Protein AF-A0A8T6SDT3-F1 (afdb_monomer_lite)

Structure (mmCIF, N/CA/C/O backbone):
data_AF-A0A8T6SDT3-F1
#
_entry.id   AF-A0A8T6SDT3-F1
#
loop_
_atom_site.group_PDB
_atom_site.id
_atom_site.type_symbol
_atom_site.label_atom_id
_atom_site.label_alt_id
_atom_site.label_comp_id
_atom_site.label_asym_id
_atom_site.label_entity_id
_atom_site.label_seq_id
_atom_site.pdbx_PDB_ins_code
_atom_site.Cartn_x
_atom_site.Cartn_y
_atom_site.Cartn_z
_atom_site.occupancy
_atom_site.B_iso_or_equiv
_atom_site.auth_seq_id
_atom_site.auth_comp_id
_atom_site.auth_asym_id
_atom_site.auth_atom_id
_atom_site.pdbx_PDB_model_num
ATOM 1 N N . GLU A 1 1 ? -1.653 9.775 9.998 1.00 59.00 1 GLU A N 1
ATOM 2 C CA . GLU A 1 1 ? -1.818 9.166 11.341 1.00 59.00 1 GLU A CA 1
ATOM 3 C C . GLU A 1 1 ? -2.041 7.668 11.193 1.00 59.00 1 GLU A C 1
ATOM 5 O O . GLU A 1 1 ? -2.330 7.225 10.087 1.00 59.00 1 GLU A O 1
ATOM 10 N N . LYS A 1 2 ? -1.865 6.879 12.258 1.00 78.69 2 LYS A N 1
ATOM 11 C CA . LYS A 1 2 ? -2.138 5.437 12.211 1.00 78.69 2 LYS A CA 1
ATOM 12 C C . LYS A 1 2 ? -3.646 5.229 12.375 1.00 78.69 2 LYS A C 1
ATOM 14 O O . LYS A 1 2 ? -4.199 5.681 13.372 1.00 78.69 2 LYS A O 1
ATOM 19 N N . VAL A 1 3 ? -4.293 4.592 11.401 1.00 89.25 3 VAL A N 1
ATOM 20 C CA . VAL A 1 3 ? -5.731 4.290 11.456 1.00 89.25 3 VAL A CA 1
ATOM 21 C C . VAL A 1 3 ? -5.944 3.109 12.403 1.00 89.25 3 VAL A C 1
ATOM 23 O O . VAL A 1 3 ? -5.298 2.069 12.259 1.00 89.25 3 VAL A O 1
ATOM 26 N N . GLU A 1 4 ? -6.800 3.278 13.409 1.00 94.62 4 GLU A N 1
ATOM 27 C CA . GLU A 1 4 ? -7.168 2.188 14.313 1.00 94.62 4 GLU A CA 1
ATOM 28 C C . GLU A 1 4 ? -7.875 1.071 13.530 1.00 94.62 4 GLU A C 1
ATOM 30 O O . GLU A 1 4 ? -8.609 1.336 12.587 1.00 94.62 4 GLU A O 1
ATOM 35 N N . GLY A 1 5 ? -7.599 -0.190 13.867 1.00 95.44 5 GLY A N 1
ATOM 36 C CA . GLY A 1 5 ? -8.095 -1.339 13.102 1.00 95.44 5 GLY A CA 1
ATOM 37 C C . GLY A 1 5 ? -7.202 -1.758 11.929 1.00 95.44 5 GLY A C 1
ATOM 38 O O . GLY A 1 5 ? -7.325 -2.890 11.471 1.00 95.44 5 GLY A O 1
ATOM 39 N N . VAL A 1 6 ? -6.236 -0.934 11.498 1.00 96.69 6 VAL A N 1
ATOM 40 C CA . VAL A 1 6 ? -5.200 -1.371 10.545 1.00 96.69 6 VAL A CA 1
ATOM 41 C C . VAL A 1 6 ? -4.161 -2.240 11.255 1.00 96.69 6 VAL A C 1
ATOM 43 O O . VAL A 1 6 ? -3.528 -1.820 12.228 1.00 96.69 6 VAL A O 1
ATOM 46 N N . LEU A 1 7 ? -3.981 -3.457 10.745 1.00 96.69 7 LEU A N 1
ATOM 47 C CA . LEU A 1 7 ? -3.105 -4.485 11.302 1.00 96.69 7 LEU A CA 1
ATOM 48 C C . LEU A 1 7 ? -1.723 -4.455 10.644 1.00 96.69 7 LEU A C 1
ATOM 50 O O . LEU A 1 7 ? -0.709 -4.455 11.342 1.00 96.69 7 LEU A O 1
ATOM 54 N N . GLU A 1 8 ? -1.686 -4.386 9.313 1.00 96.62 8 GLU A N 1
ATOM 55 C CA . GLU A 1 8 ? -0.456 -4.398 8.520 1.00 96.62 8 GLU A CA 1
ATOM 56 C C . GLU A 1 8 ? -0.631 -3.594 7.228 1.00 96.62 8 GLU A C 1
ATOM 58 O O . GLU A 1 8 ? -1.722 -3.531 6.657 1.00 96.62 8 GLU A O 1
ATOM 63 N N . VAL A 1 9 ? 0.462 -2.979 6.773 1.00 95.44 9 VAL A N 1
ATOM 64 C CA . VAL A 1 9 ? 0.546 -2.296 5.482 1.00 95.44 9 VAL A CA 1
ATOM 65 C C . VAL A 1 9 ? 1.807 -2.768 4.769 1.00 95.44 9 VAL A C 1
ATOM 67 O O . VAL A 1 9 ? 2.895 -2.699 5.341 1.00 95.44 9 VAL A O 1
ATOM 70 N N . VAL A 1 10 ? 1.660 -3.220 3.526 1.00 96.56 10 VAL A N 1
ATOM 71 C CA . VAL A 1 10 ? 2.763 -3.692 2.680 1.00 96.56 10 VAL A CA 1
ATOM 72 C C . VAL A 1 10 ? 2.836 -2.826 1.429 1.00 96.56 10 VAL A C 1
ATOM 74 O O . VAL A 1 10 ? 1.848 -2.699 0.709 1.00 96.56 10 VAL A O 1
ATOM 77 N N . SER A 1 11 ? 3.996 -2.228 1.163 1.00 95.44 11 SER A N 1
ATOM 78 C CA . SER A 1 11 ? 4.241 -1.489 -0.082 1.00 95.44 11 SER A CA 1
ATOM 79 C C . SER A 1 11 ? 4.540 -2.446 -1.234 1.00 95.44 11 SER A C 1
ATOM 81 O O . SER A 1 11 ? 5.239 -3.441 -1.043 1.00 95.44 11 SER A O 1
ATOM 83 N N . GLY A 1 12 ? 4.063 -2.125 -2.434 1.00 95.75 12 GLY A N 1
ATOM 84 C CA . GLY A 1 12 ? 4.318 -2.926 -3.625 1.00 95.75 12 GLY A CA 1
ATOM 85 C C . GLY A 1 12 ? 3.838 -2.264 -4.913 1.00 95.75 12 GLY A C 1
ATOM 86 O O . GLY A 1 12 ? 3.632 -1.052 -4.972 1.00 95.75 12 GLY A O 1
ATOM 87 N N . TYR A 1 13 ? 3.663 -3.089 -5.943 1.00 96.31 13 TYR A N 1
ATOM 88 C CA . TYR A 1 13 ? 3.295 -2.667 -7.292 1.00 96.31 13 TYR A CA 1
ATOM 89 C C . TYR A 1 13 ? 2.102 -3.477 -7.793 1.00 96.31 13 TYR A C 1
ATOM 91 O O . TYR A 1 13 ? 2.014 -4.675 -7.519 1.00 96.31 13 TYR A O 1
ATOM 99 N N . THR A 1 14 ? 1.173 -2.839 -8.504 1.00 95.06 14 THR A N 1
ATOM 100 C CA . THR A 1 14 ? 0.005 -3.521 -9.086 1.00 95.06 14 THR A CA 1
ATOM 101 C C . THR A 1 14 ? -0.528 -2.792 -10.322 1.00 95.06 14 THR A C 1
ATOM 103 O O . THR A 1 14 ? -0.142 -1.6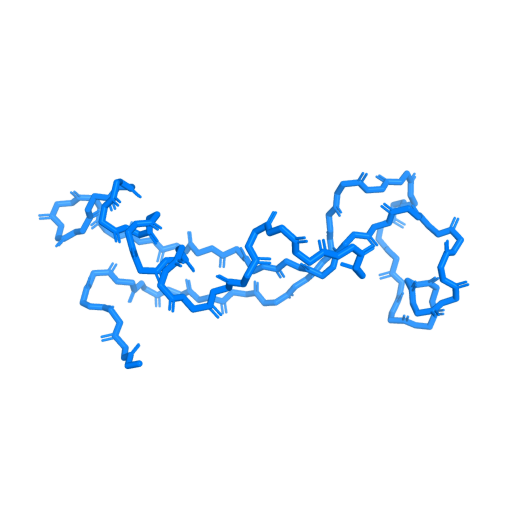58 -10.601 1.00 95.06 14 THR A O 1
ATOM 106 N N . GLY A 1 15 ? -1.438 -3.434 -11.058 1.00 94.62 15 GLY A N 1
ATOM 107 C CA . GLY A 1 15 ? -2.130 -2.854 -12.215 1.00 94.62 15 GLY A CA 1
ATOM 108 C C . GLY A 1 15 ? -1.402 -2.969 -13.560 1.00 94.62 15 GLY A C 1
ATOM 109 O O . GLY A 1 15 ? -1.990 -2.600 -14.571 1.00 94.62 15 GLY A O 1
ATOM 110 N N . GLY A 1 16 ? -0.173 -3.494 -13.584 1.00 95.31 16 GLY A N 1
ATOM 111 C CA . GLY A 1 16 ? 0.618 -3.738 -14.794 1.00 95.31 16 GLY A CA 1
ATOM 112 C C . GLY A 1 16 ? 0.710 -5.210 -15.209 1.00 95.31 16 GLY A C 1
ATOM 113 O O . GLY A 1 16 ? 0.075 -6.085 -14.622 1.00 95.31 16 GLY A O 1
ATOM 114 N N . ASP A 1 17 ? 1.549 -5.481 -16.213 1.00 94.94 17 ASP A N 1
ATOM 115 C CA . ASP A 1 17 ? 1.594 -6.771 -16.929 1.00 94.94 17 ASP A CA 1
ATOM 116 C C . ASP A 1 17 ? 2.818 -7.646 -16.601 1.00 94.94 17 ASP A C 1
ATOM 118 O O . ASP A 1 17 ? 2.886 -8.810 -16.998 1.00 94.94 17 ASP A O 1
ATOM 122 N N . VAL A 1 18 ? 3.827 -7.096 -15.920 1.00 94.38 18 VAL A N 1
ATOM 123 C CA . VAL A 1 18 ? 5.070 -7.824 -15.609 1.00 94.38 18 VAL A CA 1
ATOM 124 C C . VAL A 1 18 ? 4.927 -8.558 -14.279 1.00 94.38 18 VAL A C 1
ATOM 126 O O . VAL A 1 18 ? 4.676 -7.921 -13.262 1.00 94.38 18 VAL A O 1
ATOM 129 N N . GLU A 1 19 ? 5.103 -9.878 -14.279 1.00 95.31 19 GLU A N 1
ATOM 130 C CA . GLU A 1 19 ? 5.093 -10.712 -13.069 1.00 95.31 19 GLU A CA 1
ATOM 131 C C . GLU A 1 19 ? 6.347 -10.457 -12.213 1.00 95.31 19 GLU A C 1
ATOM 133 O O . GLU A 1 19 ? 7.445 -10.324 -12.757 1.00 95.31 19 GLU A O 1
ATOM 138 N N . ASP A 1 20 ? 6.166 -10.354 -10.891 1.00 93.62 20 ASP A N 1
ATOM 139 C CA . ASP A 1 20 ? 7.212 -10.103 -9.884 1.00 93.62 20 ASP A CA 1
ATOM 140 C C . ASP A 1 20 ? 8.253 -9.029 -10.282 1.00 93.62 20 ASP A C 1
ATOM 142 O O . ASP A 1 20 ? 9.460 -9.296 -10.308 1.00 93.62 20 ASP A O 1
ATOM 146 N N . PRO A 1 21 ? 7.819 -7.794 -1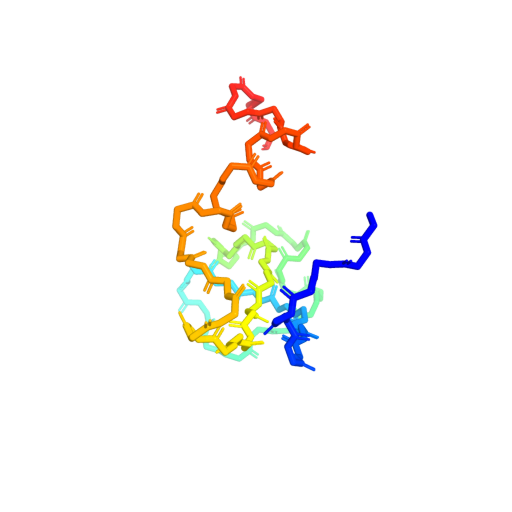0.612 1.00 95.19 21 PRO A N 1
ATOM 147 C CA . PRO A 1 21 ? 8.719 -6.768 -11.117 1.00 95.19 21 PRO A CA 1
ATOM 148 C C . PRO A 1 21 ? 9.645 -6.248 -10.008 1.00 95.19 21 PRO A C 1
ATOM 150 O O . PRO A 1 21 ? 9.229 -6.034 -8.868 1.00 95.19 21 PRO A O 1
ATOM 153 N N . THR A 1 22 ? 10.900 -5.957 -10.352 1.00 94.75 22 THR A N 1
ATOM 154 C CA . THR A 1 22 ? 11.799 -5.213 -9.459 1.00 94.75 22 THR A CA 1
ATOM 155 C C . THR A 1 22 ? 11.489 -3.716 -9.484 1.00 94.75 22 THR A C 1
ATOM 157 O O . THR A 1 22 ? 10.868 -3.207 -10.423 1.00 94.75 22 THR A O 1
ATOM 160 N N . TYR A 1 23 ? 11.987 -2.987 -8.480 1.00 93.25 23 TYR A N 1
ATOM 161 C CA . TYR A 1 23 ? 11.906 -1.525 -8.432 1.00 93.25 23 TYR A CA 1
ATOM 162 C C . TYR A 1 23 ? 12.400 -0.888 -9.737 1.00 93.25 23 TYR A C 1
ATOM 164 O O . TYR A 1 23 ? 11.694 -0.089 -10.343 1.00 93.25 23 TYR A O 1
ATOM 172 N N . GLU A 1 24 ? 13.571 -1.299 -10.233 1.00 94.88 24 GLU A N 1
ATOM 173 C CA . GLU A 1 24 ? 14.162 -0.733 -11.449 1.00 94.88 24 GLU A CA 1
ATOM 174 C C . GLU A 1 24 ? 13.288 -0.971 -12.684 1.00 94.88 24 GLU A C 1
ATOM 176 O O . GLU A 1 24 ? 13.223 -0.122 -13.577 1.00 94.88 24 GLU A O 1
ATOM 181 N N . GLN A 1 25 ? 12.604 -2.117 -12.747 1.00 93.00 25 GLN A N 1
ATOM 182 C CA . GLN A 1 25 ? 11.679 -2.406 -13.836 1.00 93.00 25 GLN A CA 1
ATOM 183 C C . GLN A 1 25 ? 10.467 -1.475 -13.772 1.00 93.00 25 GLN A C 1
ATOM 185 O O . GLN A 1 25 ? 10.130 -0.873 -14.793 1.00 93.00 25 GLN A O 1
ATOM 190 N N . VAL A 1 26 ? 9.855 -1.291 -12.599 1.00 93.44 26 VAL A N 1
ATOM 191 C CA . VAL A 1 26 ? 8.699 -0.393 -12.443 1.00 93.44 26 VAL A CA 1
ATOM 192 C C . VAL A 1 26 ? 9.080 1.063 -12.692 1.00 93.44 26 VAL A C 1
ATOM 194 O O . VAL A 1 26 ? 8.442 1.723 -13.507 1.00 93.44 26 VAL A O 1
ATOM 197 N N . SER A 1 27 ? 10.178 1.544 -12.105 1.00 91.81 27 SER A N 1
ATOM 198 C CA . SER A 1 27 ? 10.651 2.921 -12.291 1.00 91.81 27 SER A CA 1
ATOM 199 C C . SER A 1 27 ? 11.050 3.243 -13.734 1.00 91.81 27 SER A C 1
ATOM 201 O O . SER A 1 27 ? 11.133 4.412 -14.100 1.00 91.81 27 SER A O 1
ATOM 203 N N . SER A 1 28 ? 11.273 2.233 -14.584 1.00 92.81 28 SER A N 1
ATOM 204 C CA . SER A 1 28 ? 11.468 2.452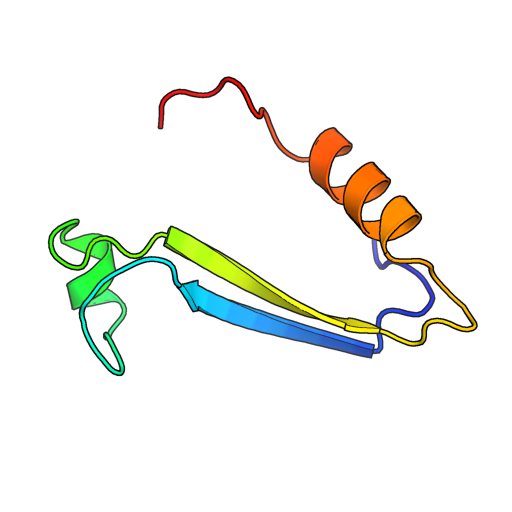 -16.022 1.00 92.81 28 SER A CA 1
ATOM 205 C C . SER A 1 28 ? 10.190 2.893 -16.756 1.00 92.81 28 SER A C 1
ATOM 207 O O . SER A 1 28 ? 10.272 3.316 -17.909 1.00 92.81 28 SER A O 1
ATOM 209 N N . GLY A 1 29 ? 9.016 2.752 -16.127 1.00 90.38 29 GLY A N 1
ATOM 210 C CA . GLY A 1 29 ? 7.702 3.066 -16.694 1.00 90.38 29 GLY A CA 1
ATOM 211 C C . GLY A 1 29 ? 7.189 2.043 -17.715 1.00 90.38 29 GLY A C 1
ATOM 212 O O . G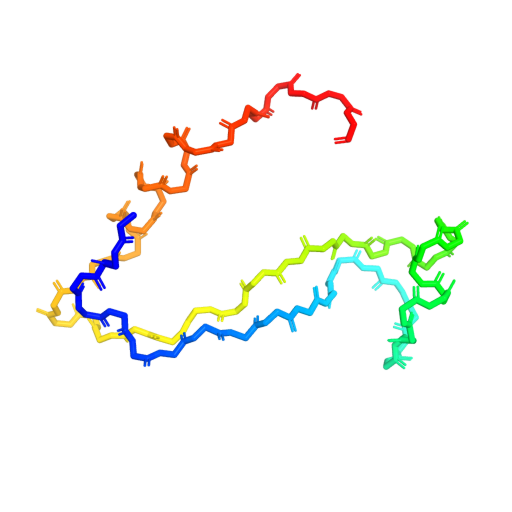LY A 1 29 ? 6.146 2.246 -18.327 1.00 90.38 29 GLY A O 1
ATOM 213 N N . ARG A 1 30 ? 7.913 0.939 -17.942 1.00 92.00 30 ARG A N 1
ATOM 214 C CA . ARG A 1 30 ? 7.607 -0.027 -19.017 1.00 92.00 30 ARG A CA 1
ATOM 215 C C . ARG A 1 30 ? 6.739 -1.198 -18.573 1.00 92.00 30 ARG A C 1
ATOM 217 O O . ARG A 1 30 ? 6.307 -1.968 -19.422 1.00 92.00 30 ARG A O 1
ATOM 224 N N . THR A 1 31 ? 6.530 -1.364 -17.270 1.00 93.44 31 THR A N 1
ATOM 225 C CA . THR A 1 31 ? 5.783 -2.501 -16.715 1.00 93.44 31 THR A CA 1
ATOM 226 C C . THR A 1 31 ? 4.280 -2.245 -16.623 1.00 93.44 31 THR A C 1
ATOM 228 O O . THR A 1 31 ? 3.526 -3.194 -16.430 1.00 93.44 31 THR A O 1
ATOM 231 N N . GLY A 1 32 ? 3.855 -0.980 -16.729 1.00 93.38 32 GLY A N 1
ATOM 232 C CA . GLY A 1 32 ? 2.464 -0.561 -16.536 1.00 93.38 32 GLY A CA 1
ATOM 233 C C . GLY A 1 32 ? 1.988 -0.599 -15.081 1.00 93.38 32 GLY A C 1
ATOM 234 O O . GLY A 1 32 ? 0.822 -0.324 -14.826 1.00 93.38 32 GLY A O 1
ATOM 235 N N . HIS A 1 33 ? 2.858 -0.947 -14.127 1.00 95.88 33 HIS A N 1
ATOM 236 C CA . HIS A 1 33 ? 2.490 -0.983 -12.714 1.00 95.88 33 HIS A CA 1
ATOM 237 C C . HIS A 1 33 ? 2.456 0.410 -12.093 1.00 95.88 33 HIS A C 1
ATOM 239 O O . HIS A 1 33 ? 3.298 1.254 -12.395 1.00 95.88 33 HIS A O 1
ATOM 245 N N . TYR A 1 34 ? 1.544 0.582 -11.144 1.00 92.81 34 TYR A N 1
ATOM 246 C CA . TYR A 1 34 ? 1.496 1.705 -10.218 1.00 92.81 34 TYR A CA 1
ATOM 247 C C . TYR A 1 34 ? 2.064 1.298 -8.861 1.00 92.81 34 TYR A C 1
ATOM 249 O O . TYR A 1 34 ? 1.958 0.137 -8.452 1.00 92.81 34 TYR A O 1
ATOM 257 N N . GLU A 1 35 ? 2.630 2.265 -8.142 1.00 93.62 35 GLU A N 1
ATOM 258 C CA . GLU A 1 35 ? 2.934 2.088 -6.724 1.00 93.62 35 GLU A CA 1
ATOM 259 C C . GLU A 1 35 ? 1.630 1.987 -5.930 1.00 93.62 35 GLU A C 1
ATOM 261 O O . GLU A 1 35 ? 0.715 2.797 -6.089 1.00 93.62 35 GLU A O 1
ATOM 266 N N . ALA A 1 36 ? 1.536 0.977 -5.071 1.00 94.25 36 ALA A N 1
ATOM 267 C CA . ALA A 1 36 ? 0.354 0.728 -4.265 1.00 94.25 36 ALA A CA 1
ATOM 268 C C . ALA A 1 36 ? 0.729 0.199 -2.880 1.00 94.25 36 ALA A C 1
ATOM 270 O O . ALA A 1 36 ? 1.839 -0.278 -2.635 1.00 94.25 36 ALA A O 1
ATOM 271 N N . VAL A 1 37 ? -0.236 0.263 -1.966 1.00 94.75 37 VAL A N 1
ATOM 272 C CA . VAL A 1 37 ? -0.135 -0.348 -0.641 1.00 94.75 37 VAL A CA 1
ATOM 273 C C . VAL A 1 37 ? -1.249 -1.368 -0.454 1.00 94.75 37 VAL A C 1
ATOM 275 O O . VAL A 1 37 ? -2.410 -1.102 -0.761 1.00 94.75 37 VAL A O 1
ATOM 278 N N . GLN A 1 38 ? -0.899 -2.534 0.077 1.00 95.94 38 GLN A N 1
ATOM 279 C CA . GLN A 1 38 ? -1.856 -3.533 0.530 1.00 95.94 38 GLN A CA 1
ATOM 280 C C . GLN A 1 38 ? -2.101 -3.339 2.024 1.00 95.94 38 GLN A C 1
ATOM 282 O O . GLN A 1 38 ? -1.159 -3.342 2.815 1.00 95.94 38 GLN A O 1
ATOM 287 N N . ILE A 1 39 ? -3.366 -3.167 2.404 1.00 96.31 39 ILE A N 1
ATOM 288 C CA . ILE A 1 39 ? -3.772 -2.917 3.788 1.00 96.31 39 ILE A CA 1
ATOM 289 C C . ILE A 1 39 ? -4.518 -4.141 4.313 1.00 96.31 39 ILE A C 1
ATOM 291 O O . ILE A 1 39 ? -5.562 -4.515 3.778 1.00 96.31 39 ILE A O 1
ATOM 295 N N . TYR A 1 40 ? -4.008 -4.727 5.393 1.00 97.62 40 TYR A N 1
ATOM 296 C CA . TYR A 1 40 ? -4.717 -5.719 6.194 1.00 97.62 40 TYR A CA 1
ATOM 297 C C . TYR A 1 40 ? -5.359 -5.013 7.385 1.00 97.62 40 TYR A C 1
ATOM 299 O O . TYR A 1 40 ? -4.670 -4.342 8.160 1.00 97.62 40 TYR A O 1
ATOM 307 N N . TYR A 1 41 ? -6.673 -5.149 7.539 1.00 97.56 41 TYR A N 1
ATOM 308 C CA . TYR A 1 41 ? -7.436 -4.460 8.577 1.00 97.56 41 TYR A CA 1
ATOM 309 C C . TYR A 1 41 ? -8.514 -5.356 9.188 1.00 97.56 41 TYR A C 1
ATOM 311 O O . TYR A 1 41 ? -8.940 -6.343 8.590 1.00 97.56 41 TYR A O 1
ATOM 319 N N . ASP A 1 42 ? -8.918 -5.003 10.404 1.00 97.81 42 ASP A N 1
ATOM 320 C CA . ASP A 1 42 ? -10.006 -5.631 11.142 1.00 97.81 42 ASP A CA 1
ATOM 321 C C . ASP A 1 42 ? -11.336 -4.926 10.807 1.00 97.81 42 ASP A C 1
ATOM 323 O O . ASP A 1 42 ? -11.536 -3.785 11.244 1.00 97.81 42 ASP A O 1
ATOM 327 N N . PRO A 1 43 ? -12.249 -5.569 10.052 1.00 97.06 43 PRO A N 1
ATOM 328 C CA . PRO A 1 43 ? -13.506 -4.954 9.632 1.00 97.06 43 PRO A CA 1
ATOM 329 C C . PRO A 1 43 ? -14.478 -4.691 10.790 1.00 97.06 43 PRO A C 1
ATOM 331 O O . PRO A 1 43 ? -15.434 -3.941 10.610 1.00 97.06 43 PRO A O 1
ATOM 334 N N . GLU A 1 44 ? -14.257 -5.271 11.978 1.00 97.50 44 GLU A N 1
ATOM 335 C CA . GLU A 1 44 ? -15.043 -4.943 13.177 1.00 97.50 44 GLU A CA 1
ATOM 336 C C . GLU A 1 44 ? -14.617 -3.607 13.807 1.00 97.50 44 GLU A C 1
ATOM 338 O O . GLU A 1 44 ? -15.348 -3.050 14.628 1.00 97.50 44 GLU A O 1
ATOM 343 N N . LYS A 1 45 ? -13.438 -3.086 13.434 1.00 97.12 45 LYS A N 1
ATOM 344 C CA . LYS A 1 45 ? -12.860 -1.845 13.975 1.00 97.12 45 LYS A CA 1
ATOM 345 C C . LYS A 1 45 ? -12.793 -0.708 12.967 1.00 97.12 45 LYS A C 1
ATOM 347 O O . LYS A 1 45 ? -12.844 0.444 13.382 1.00 97.12 45 LYS A O 1
ATOM 352 N N . VAL A 1 46 ? -12.642 -1.023 11.682 1.00 97.19 46 VAL A N 1
ATOM 353 C CA . VAL A 1 46 ? -12.609 -0.034 10.601 1.00 97.19 46 VAL A CA 1
ATOM 354 C C . VAL A 1 46 ? -13.213 -0.618 9.332 1.00 97.19 46 VAL A C 1
ATOM 356 O O . VAL A 1 46 ? -12.887 -1.728 8.918 1.00 97.19 46 VAL A O 1
ATOM 359 N N . THR A 1 47 ? -14.105 0.134 8.707 1.00 97.50 47 THR A N 1
ATOM 360 C CA . THR A 1 47 ? -14.770 -0.248 7.461 1.00 97.50 47 THR A CA 1
ATOM 361 C C . THR A 1 47 ? -13.927 0.107 6.240 1.00 97.50 47 THR A C 1
ATOM 363 O O . THR A 1 47 ? -13.020 0.941 6.289 1.00 97.50 47 THR A O 1
ATOM 366 N N . PHE A 1 48 ? -14.241 -0.510 5.102 1.00 96.31 48 PHE A N 1
ATOM 367 C CA . PHE A 1 48 ? -13.591 -0.164 3.842 1.00 96.31 48 PHE A CA 1
ATOM 368 C C . PHE A 1 48 ? -13.871 1.292 3.442 1.00 96.31 48 PHE A C 1
ATOM 370 O O . PHE A 1 48 ? -12.980 1.992 2.967 1.00 96.31 48 PHE A O 1
ATOM 377 N N . GLU A 1 49 ? -15.092 1.765 3.679 1.00 97.25 49 GLU A N 1
ATOM 378 C CA . GLU A 1 49 ? -15.514 3.137 3.419 1.00 97.25 49 GLU A CA 1
ATOM 379 C C . GLU A 1 49 ? -14.698 4.147 4.235 1.00 97.25 49 GLU A C 1
ATOM 381 O O . GLU A 1 49 ? -14.252 5.153 3.690 1.00 97.25 49 GLU A O 1
ATOM 386 N N . GLU A 1 50 ? -14.418 3.861 5.509 1.00 96.19 50 GLU A N 1
ATOM 387 C CA . GLU A 1 50 ? -13.548 4.707 6.336 1.00 96.19 50 GLU A CA 1
ATOM 388 C C . GLU A 1 50 ? -12.107 4.744 5.809 1.00 96.19 50 GLU A C 1
ATOM 390 O O . GLU A 1 50 ? -11.466 5.799 5.817 1.00 96.19 50 GLU A O 1
ATOM 395 N N . LEU A 1 51 ? -11.594 3.619 5.299 1.00 95.81 51 LEU A N 1
ATOM 396 C CA . LEU A 1 51 ? -10.282 3.586 4.646 1.00 95.81 51 LEU A CA 1
ATOM 397 C C . LEU A 1 51 ? -10.268 4.422 3.359 1.00 95.81 51 LEU A C 1
ATOM 399 O O . LEU A 1 51 ? -9.298 5.144 3.116 1.00 95.81 51 LEU A O 1
ATOM 403 N N . LEU A 1 52 ? -11.340 4.382 2.561 1.00 95.69 52 LEU A N 1
ATOM 404 C CA . LEU A 1 52 ? -11.492 5.237 1.379 1.00 95.69 52 LEU A CA 1
ATOM 405 C C . LEU A 1 52 ? -11.565 6.721 1.754 1.00 95.69 52 LEU A C 1
ATOM 407 O O . LEU A 1 52 ? -10.918 7.549 1.113 1.00 95.69 52 LEU A O 1
ATOM 411 N N . ASP A 1 53 ? -12.295 7.063 2.813 1.00 95.19 53 ASP A N 1
ATOM 412 C CA . ASP A 1 53 ? -12.377 8.430 3.328 1.00 95.19 53 ASP A CA 1
ATOM 413 C C . ASP A 1 53 ? -11.008 8.964 3.753 1.00 95.19 53 ASP A C 1
ATOM 415 O O . ASP A 1 53 ? -10.705 10.143 3.551 1.00 95.19 53 ASP A O 1
ATOM 419 N N . VAL A 1 54 ? -10.168 8.115 4.351 1.00 93.56 54 VAL A N 1
ATOM 420 C CA . VAL A 1 54 ? -8.776 8.464 4.651 1.00 93.56 54 VAL A CA 1
ATOM 421 C C . VAL A 1 54 ? -7.986 8.629 3.356 1.00 93.56 54 VAL A C 1
ATOM 423 O O . VAL A 1 54 ? -7.308 9.643 3.204 1.00 93.56 54 VAL A O 1
ATOM 426 N N . TYR A 1 55 ? -8.086 7.690 2.416 1.00 93.19 55 TYR A N 1
ATOM 427 C CA . TYR A 1 55 ? -7.353 7.727 1.149 1.00 93.19 55 TYR A CA 1
ATOM 428 C C . TYR A 1 55 ? -7.601 9.025 0.368 1.00 93.19 55 TYR A C 1
ATOM 430 O O . TYR A 1 55 ? -6.653 9.755 0.075 1.00 93.19 55 TYR A O 1
ATOM 438 N N . TRP A 1 56 ? -8.862 9.386 0.120 1.00 94.06 56 TRP A N 1
ATOM 439 C CA . TRP A 1 56 ? -9.200 10.572 -0.677 1.00 94.06 56 TRP A CA 1
ATOM 440 C C . TRP A 1 56 ? -8.810 11.900 -0.019 1.00 94.06 56 TRP A C 1
ATOM 442 O O . TRP A 1 56 ? -8.659 12.901 -0.711 1.00 94.06 56 TRP A O 1
ATOM 452 N N . LYS A 1 57 ? -8.612 11.934 1.304 1.00 93.56 57 LYS A N 1
ATOM 453 C CA . LYS A 1 57 ? -8.095 13.124 2.005 1.00 93.56 57 LYS A CA 1
ATOM 454 C C . LYS A 1 57 ? -6.587 13.317 1.830 1.00 93.56 57 LYS A C 1
ATOM 456 O O . LYS A 1 57 ? -6.094 14.408 2.102 1.00 93.56 57 LYS A O 1
ATOM 461 N N . HIS A 1 58 ? -5.861 12.275 1.424 1.00 90.19 58 HIS A N 1
ATOM 462 C CA . HIS A 1 58 ? -4.398 12.281 1.330 1.00 90.19 58 HIS A CA 1
ATOM 463 C C . HIS A 1 58 ? -3.873 12.275 -0.106 1.00 90.19 58 HIS A C 1
ATOM 465 O O . HIS A 1 58 ? -2.671 12.450 -0.299 1.00 90.19 58 HIS A O 1
ATOM 471 N N . ILE A 1 59 ? -4.744 12.098 -1.099 1.00 89.94 59 ILE A N 1
ATOM 472 C CA . ILE A 1 59 ? -4.363 12.100 -2.509 1.00 89.94 59 ILE A CA 1
ATOM 473 C C . ILE A 1 59 ? -5.128 13.166 -3.294 1.00 89.94 59 ILE A C 1
ATOM 475 O O . ILE A 1 59 ? -6.250 13.529 -2.943 1.00 89.94 59 ILE A O 1
ATOM 479 N N . ASN A 1 60 ? -4.531 13.650 -4.383 1.00 91.69 60 ASN A N 1
ATOM 480 C CA . ASN A 1 60 ? -5.246 14.420 -5.392 1.00 91.69 60 ASN A CA 1
ATOM 481 C C . ASN A 1 60 ? -5.696 13.464 -6.509 1.00 91.69 60 ASN A C 1
ATOM 483 O O . ASN A 1 60 ? -4.874 13.066 -7.328 1.00 91.69 60 ASN A O 1
ATOM 487 N N . PRO A 1 61 ? -6.986 13.104 -6.590 1.00 89.69 61 PRO A N 1
ATOM 488 C CA . PRO A 1 61 ? -7.465 12.111 -7.551 1.00 89.69 61 PRO A CA 1
ATOM 489 C C . PRO A 1 61 ? -7.587 12.641 -8.981 1.00 89.69 61 PRO A C 1
ATOM 491 O O . PRO A 1 61 ? -7.978 11.911 -9.887 1.00 89.69 61 PRO A O 1
ATOM 494 N N . THR A 1 62 ? -7.332 13.935 -9.162 1.00 92.19 62 THR A N 1
ATOM 495 C CA . THR A 1 62 ? -7.349 14.620 -10.456 1.00 92.19 62 THR A CA 1
ATOM 496 C C . THR A 1 62 ? -5.955 15.027 -10.908 1.00 92.19 62 THR A C 1
ATOM 498 O O . THR A 1 62 ? -5.829 15.757 -11.890 1.00 92.19 62 THR A O 1
ATOM 501 N N . ASP A 1 63 ? -4.925 14.592 -10.179 1.00 89.44 63 ASP A N 1
ATOM 502 C CA . ASP A 1 63 ? -3.560 14.717 -10.658 1.00 89.44 63 ASP A CA 1
ATOM 503 C C . ASP A 1 63 ? -3.364 13.833 -11.894 1.00 89.44 63 ASP A C 1
ATOM 505 O O . ASP A 1 63 ? -3.962 12.762 -12.005 1.00 89.44 63 ASP A O 1
ATOM 509 N N . SER A 1 64 ? -2.604 14.340 -12.857 1.00 76.31 64 SER A N 1
ATOM 510 C CA . SER A 1 64 ? -2.373 13.672 -14.141 1.00 76.31 64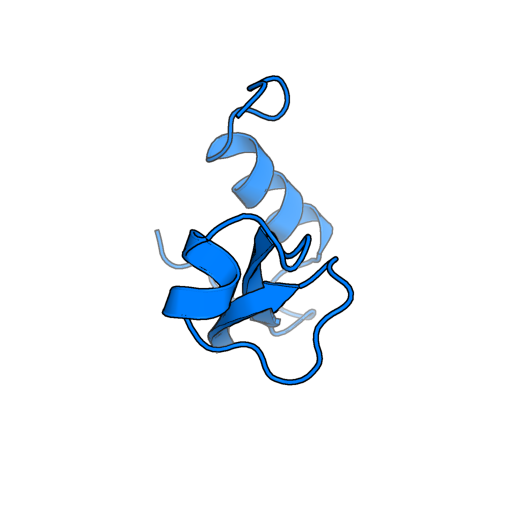 SER A CA 1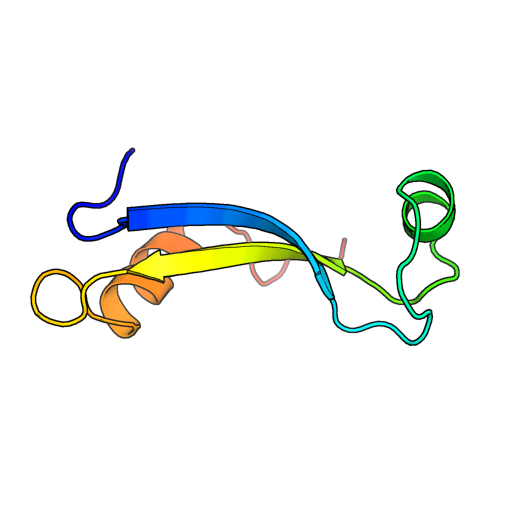
ATOM 511 C C . SER A 1 64 ? -1.113 12.811 -14.158 1.00 76.31 64 SER A C 1
ATOM 513 O O . SER A 1 64 ? -0.882 12.128 -15.158 1.00 76.31 64 SER A O 1
ATOM 515 N N . ASP A 1 65 ? -0.312 12.904 -13.098 1.00 62.31 65 ASP A N 1
ATOM 516 C CA . ASP A 1 65 ? 0.898 12.110 -12.887 1.00 62.31 65 ASP A CA 1
ATOM 517 C C . ASP A 1 65 ? 0.585 10.695 -12.367 1.00 62.31 65 ASP A C 1
ATOM 519 O O . ASP A 1 65 ? -0.349 10.535 -11.544 1.00 62.31 65 ASP A O 1
#

Foldseek 3Di:
DDQPQWDDKDKDWDDFDDPPDDPVRVVVVPGRIDIDMDTDGDCVRDPPVNVVVVVPVPDDPPDPD

pLDDT: mean 92.98, std 6.82, range [59.0, 97.81]

Secondary structure (DSSP, 8-state):
-PPTTEEEEEEEEESSS-SS--HHHHHTT-S-PEEEEEEEE-TTT--HHHHHHHHHHHS-TT---

Sequence (65 aa):
EKVEGVLEVVSGYTGGDVEDPTYEQVSSGRTGHYEAVQIYYDPEKVTFEELLDVYWKHINPTDSD

Radius of gyration: 14.24 Å; chains: 1; bounding box: 30×25×33 Å